Protein AF-A0A655AQV6-F1 (afdb_monomer_lite)

Sequence (63 aa):
MFAGYAAVEAYLPSQRVAVAVAVTYAPEAFDDQGNYRNQADILFRKIGAEVAPNDAPPMPPGR

Foldseek 3Di:
DPAFKDKDWDADVVVRDIDIDMDGHDPVQADPVRDHDRVNVVVQQVVQCVVPVVPGDDDDPPD

Secondary structure (DSSP, 8-state):
--SSEEEEEEEETTTTEEEEEEEE--GGGS-TTS----HHHHHHHHHHHHH-GGGPPPPPTT-

Structure (mmCIF, N/CA/C/O backbone):
data_AF-A0A655AQV6-F1
#
_entry.id   AF-A0A655AQV6-F1
#
loop_
_atom_site.group_PDB
_atom_site.id
_atom_site.type_symbol
_atom_site.label_atom_id
_atom_site.label_alt_id
_atom_site.label_comp_id
_atom_site.label_asym_id
_atom_site.label_entity_id
_atom_site.label_seq_id
_atom_site.pdbx_PDB_ins_code
_atom_site.Cartn_x
_atom_site.Cartn_y
_atom_site.Cartn_z
_atom_site.occupancy
_atom_site.B_iso_or_equiv
_atom_site.auth_seq_id
_atom_site.auth_comp_id
_atom_site.auth_asym_id
_atom_site.auth_atom_id
_atom_site.pdbx_PDB_model_num
ATOM 1 N N . MET A 1 1 ? 7.921 10.835 -6.844 1.00 47.03 1 MET A N 1
ATOM 2 C CA . MET A 1 1 ? 8.255 9.462 -6.413 1.00 47.03 1 MET A CA 1
ATOM 3 C C . MET A 1 1 ? 9.768 9.360 -6.316 1.00 47.03 1 MET A C 1
ATOM 5 O O . MET A 1 1 ? 10.432 9.808 -7.239 1.00 47.03 1 MET A O 1
ATOM 9 N N . PHE A 1 2 ? 10.310 8.802 -5.237 1.00 45.31 2 PHE A N 1
ATOM 10 C CA . PHE A 1 2 ? 11.689 8.313 -5.241 1.00 45.31 2 PHE A CA 1
ATOM 11 C C . PHE A 1 2 ? 11.626 6.801 -5.535 1.00 45.31 2 PHE A C 1
ATOM 13 O O . PHE A 1 2 ? 11.068 6.061 -4.739 1.00 45.31 2 PHE A O 1
ATOM 20 N N . ALA A 1 3 ? 12.145 6.359 -6.685 1.00 64.31 3 ALA A N 1
ATOM 21 C CA . ALA A 1 3 ? 12.620 4.986 -6.930 1.00 64.31 3 ALA A CA 1
ATOM 22 C C . ALA A 1 3 ? 11.646 3.788 -6.741 1.00 64.31 3 ALA A C 1
ATOM 24 O O . ALA A 1 3 ? 11.858 2.953 -5.870 1.00 64.31 3 ALA A O 1
ATOM 25 N N . GLY A 1 4 ? 10.635 3.614 -7.602 1.00 86.88 4 GLY A N 1
ATOM 26 C CA . GLY A 1 4 ? 10.057 2.272 -7.821 1.00 86.88 4 GLY A CA 1
ATOM 27 C C . GLY A 1 4 ? 9.252 1.639 -6.671 1.00 86.88 4 GLY A C 1
ATOM 28 O O . GLY A 1 4 ? 9.069 0.428 -6.680 1.00 86.88 4 GLY A O 1
ATOM 29 N N . TYR A 1 5 ? 8.737 2.405 -5.703 1.00 92.62 5 TYR A N 1
ATOM 30 C CA . TYR A 1 5 ? 7.809 1.917 -4.676 1.00 92.62 5 TYR A CA 1
ATOM 31 C C . TYR A 1 5 ? 6.621 2.863 -4.400 1.00 92.62 5 TYR A C 1
ATOM 33 O O . TYR A 1 5 ? 6.654 4.051 -4.727 1.00 92.62 5 TYR A O 1
ATOM 41 N N . ALA A 1 6 ? 5.567 2.338 -3.770 1.00 93.25 6 ALA A N 1
ATOM 42 C CA . ALA A 1 6 ? 4.506 3.122 -3.131 1.00 93.25 6 ALA A CA 1
ATOM 43 C C . ALA A 1 6 ? 4.136 2.511 -1.776 1.00 93.25 6 ALA A C 1
ATOM 45 O O . ALA A 1 6 ? 4.258 1.301 -1.590 1.00 93.25 6 ALA A O 1
ATOM 46 N N . ALA A 1 7 ? 3.668 3.340 -0.844 1.00 95.19 7 ALA A N 1
ATOM 47 C CA . ALA A 1 7 ? 3.249 2.890 0.476 1.00 95.19 7 ALA A CA 1
ATOM 48 C C . ALA A 1 7 ? 1.974 3.601 0.945 1.00 95.19 7 ALA A C 1
ATOM 50 O O . ALA A 1 7 ? 1.714 4.742 0.555 1.00 95.19 7 ALA A O 1
ATOM 51 N N . VAL A 1 8 ? 1.190 2.905 1.767 1.00 95.62 8 VAL A N 1
ATOM 52 C CA . VAL A 1 8 ? -0.001 3.409 2.461 1.00 95.62 8 VAL A CA 1
ATOM 53 C C . VAL A 1 8 ? 0.005 2.855 3.880 1.00 95.62 8 VAL A C 1
ATOM 55 O O . VAL A 1 8 ? 0.237 1.664 4.078 1.00 95.62 8 VAL A O 1
ATOM 58 N N . GLU A 1 9 ? -0.297 3.707 4.853 1.00 96.88 9 GLU A N 1
ATOM 59 C CA . GLU A 1 9 ? -0.455 3.326 6.254 1.00 96.88 9 GLU A CA 1
ATOM 60 C C . GLU A 1 9 ? -1.747 3.931 6.799 1.00 96.88 9 GLU A C 1
ATOM 62 O O . GLU A 1 9 ? -2.051 5.100 6.549 1.00 96.88 9 GLU A O 1
ATOM 67 N N . ALA A 1 10 ? -2.516 3.134 7.536 1.00 96.88 10 ALA A N 1
AT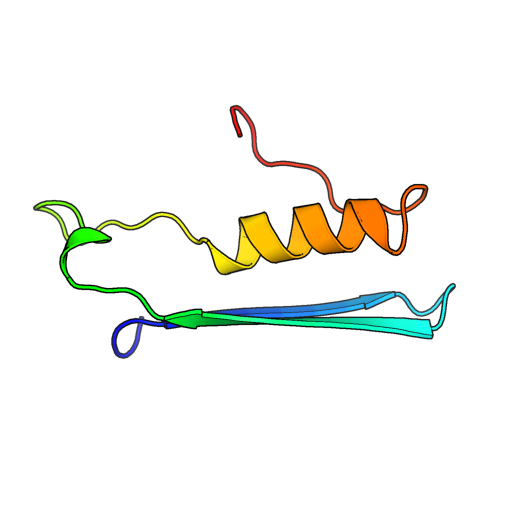OM 68 C CA . ALA A 1 10 ? -3.736 3.582 8.189 1.00 96.88 10 ALA A CA 1
ATOM 69 C C . ALA A 1 10 ? -3.975 2.829 9.499 1.00 96.88 10 ALA A C 1
ATOM 71 O O . ALA A 1 10 ? -3.631 1.655 9.646 1.00 96.88 10 ALA A O 1
ATOM 72 N N . TYR A 1 11 ? -4.625 3.512 10.437 1.00 97.81 11 TYR A N 1
ATOM 73 C CA . TYR A 1 11 ? -5.041 2.959 11.717 1.00 97.81 11 TYR A CA 1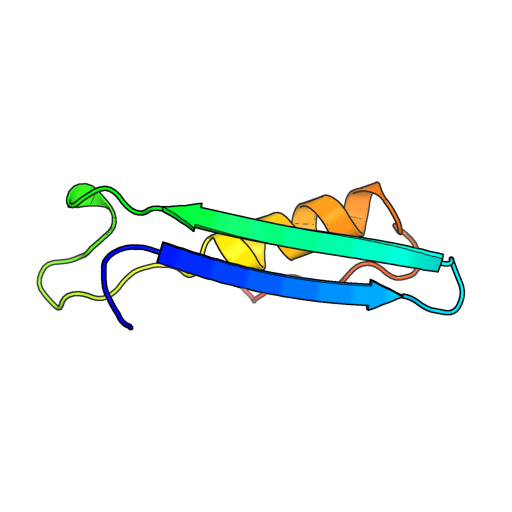
ATOM 74 C C . TYR A 1 11 ? -6.517 3.275 11.956 1.00 97.81 11 TYR A C 1
ATOM 76 O O . TYR A 1 11 ? -6.927 4.425 11.806 1.00 97.81 11 TYR A O 1
ATOM 84 N N . LEU A 1 12 ? -7.299 2.260 12.330 1.00 97.94 12 LEU A N 1
ATOM 85 C CA . LEU A 1 12 ? -8.711 2.352 12.694 1.00 97.94 12 LEU A CA 1
ATOM 86 C C . LEU A 1 12 ? -8.846 2.230 14.223 1.00 97.94 12 LEU A C 1
ATOM 88 O O . LEU A 1 12 ? -8.844 1.113 14.751 1.00 97.94 12 LEU A O 1
ATOM 92 N N . PRO A 1 13 ? -8.975 3.348 14.966 1.00 97.94 13 PRO A N 1
ATOM 93 C CA . PRO A 1 13 ? -8.914 3.320 16.427 1.00 97.94 13 PRO A CA 1
ATOM 94 C C . PRO A 1 13 ? -10.065 2.557 17.087 1.00 97.94 13 PRO A C 1
ATOM 96 O O . PRO A 1 13 ? -9.846 1.896 18.100 1.00 97.94 13 PRO A O 1
ATOM 99 N N . SER A 1 14 ? -11.272 2.623 16.512 1.00 97.62 14 SER A N 1
ATOM 100 C CA . SER A 1 14 ? -12.474 1.955 17.037 1.00 97.62 14 SER A CA 1
ATOM 101 C C . SER A 1 14 ? -12.316 0.436 17.121 1.00 97.62 14 SER A C 1
ATOM 103 O O . SER A 1 14 ? -12.899 -0.186 18.005 1.00 97.62 14 SER A O 1
ATOM 105 N N . GLN A 1 15 ? -11.493 -0.144 16.244 1.00 97.44 15 GLN A N 1
ATOM 106 C CA . GLN A 1 15 ? -11.244 -1.585 16.174 1.00 97.44 15 GLN A CA 1
ATOM 107 C C . GLN A 1 15 ? -9.796 -1.973 16.514 1.00 97.44 15 GLN A C 1
ATOM 109 O O . GLN A 1 15 ? -9.476 -3.155 16.579 1.00 97.44 15 GLN A O 1
ATOM 114 N N . ARG A 1 16 ? -8.914 -0.992 16.761 1.00 97.62 16 ARG A N 1
ATOM 115 C CA . ARG A 1 16 ? -7.470 -1.182 17.006 1.00 97.62 16 ARG A CA 1
ATOM 116 C C . ARG A 1 16 ? -6.760 -1.949 15.884 1.00 97.62 16 ARG A C 1
ATOM 118 O O . ARG A 1 16 ? -5.820 -2.699 16.137 1.00 97.62 16 ARG A O 1
ATOM 125 N N . VAL A 1 17 ? -7.196 -1.740 14.645 1.00 97.56 17 VAL A N 1
ATOM 126 C CA . VAL A 1 17 ? -6.614 -2.370 13.455 1.00 97.56 17 VAL A CA 1
ATOM 127 C C . VAL A 1 17 ? -5.670 -1.388 12.776 1.00 97.56 17 VAL A C 1
ATOM 129 O O . VAL A 1 17 ? -6.050 -0.250 12.510 1.00 97.56 17 VAL A O 1
ATOM 132 N N . ALA A 1 18 ? -4.451 -1.828 12.473 1.00 97.81 18 ALA A N 1
ATOM 133 C CA . ALA A 1 18 ? -3.500 -1.086 11.655 1.00 97.81 18 ALA A CA 1
ATOM 134 C C . ALA A 1 18 ? -3.208 -1.866 10.372 1.00 97.81 18 ALA A C 1
ATOM 136 O O . ALA A 1 18 ? -3.004 -3.079 10.414 1.00 97.81 18 ALA A O 1
ATOM 137 N N . VAL A 1 19 ? -3.162 -1.163 9.244 1.00 97.94 19 VAL A N 1
ATOM 138 C CA . VAL A 1 19 ? -2.770 -1.719 7.949 1.00 97.94 19 VAL A CA 1
ATOM 139 C C . VAL A 1 19 ? -1.652 -0.856 7.385 1.00 97.94 19 VAL A C 1
ATOM 141 O O . VAL A 1 19 ? -1.827 0.346 7.194 1.00 97.94 19 VAL A O 1
ATOM 144 N N . ALA A 1 20 ? -0.515 -1.484 7.106 1.00 97.88 20 ALA A N 1
ATOM 145 C CA . ALA A 1 20 ? 0.618 -0.880 6.422 1.00 97.88 20 ALA A CA 1
ATOM 146 C C . ALA A 1 20 ? 0.936 -1.720 5.184 1.00 97.88 20 ALA A C 1
ATOM 148 O O . ALA A 1 20 ? 1.126 -2.933 5.277 1.00 97.88 20 ALA A O 1
ATOM 149 N N . VAL A 1 21 ? 0.960 -1.079 4.020 1.00 97.69 21 VAL A N 1
ATOM 150 C CA . VAL A 1 21 ? 1.220 -1.716 2.730 1.00 97.69 21 VAL A CA 1
ATOM 151 C C . VAL A 1 21 ? 2.367 -0.989 2.059 1.00 97.69 21 VAL A C 1
ATOM 153 O O . VAL A 1 21 ? 2.319 0.227 1.896 1.00 97.69 21 VAL A O 1
ATOM 156 N N . ALA A 1 22 ? 3.357 -1.749 1.603 1.00 96.19 22 ALA A N 1
ATOM 157 C CA . ALA A 1 22 ? 4.387 -1.283 0.692 1.00 96.19 22 ALA A CA 1
ATOM 158 C C . ALA A 1 22 ? 4.382 -2.171 -0.553 1.00 96.19 22 ALA A C 1
ATOM 160 O O . ALA A 1 22 ? 4.307 -3.395 -0.457 1.00 96.19 22 ALA A O 1
ATOM 161 N N . VAL A 1 23 ? 4.461 -1.546 -1.722 1.00 94.81 23 VAL A N 1
ATOM 162 C CA . VAL A 1 23 ? 4.606 -2.227 -3.010 1.00 94.81 23 VAL A CA 1
ATOM 163 C C . VAL A 1 23 ? 5.851 -1.716 -3.704 1.00 94.81 23 VAL A C 1
ATOM 165 O O . VAL A 1 23 ? 6.161 -0.527 -3.626 1.00 94.81 23 VAL A O 1
ATOM 168 N N . THR A 1 24 ? 6.529 -2.601 -4.418 1.00 94.62 24 THR A N 1
ATOM 169 C CA . THR A 1 24 ? 7.591 -2.256 -5.360 1.00 94.62 24 THR A CA 1
ATOM 170 C C . THR A 1 24 ? 7.096 -2.466 -6.786 1.00 94.62 24 THR A C 1
ATOM 172 O O . THR A 1 24 ? 6.204 -3.277 -7.043 1.00 94.62 24 THR A O 1
ATOM 175 N N . TYR A 1 25 ? 7.650 -1.700 -7.716 1.00 93.06 25 TYR A N 1
ATOM 176 C CA . TYR A 1 25 ? 7.270 -1.694 -9.119 1.00 93.06 25 TYR A CA 1
ATOM 177 C C . TYR A 1 25 ? 8.427 -2.202 -9.969 1.00 93.06 25 TYR A C 1
ATOM 179 O O . TYR A 1 25 ? 9.546 -1.694 -9.881 1.00 93.06 25 TYR A O 1
ATOM 187 N N . ALA A 1 26 ? 8.130 -3.189 -10.809 1.00 93.19 26 ALA A N 1
ATOM 188 C CA . ALA A 1 26 ? 8.994 -3.554 -11.920 1.00 93.19 26 ALA A CA 1
ATOM 189 C C . ALA A 1 26 ? 8.904 -2.481 -13.029 1.00 93.19 26 ALA A C 1
ATOM 191 O O . ALA A 1 26 ? 7.924 -1.724 -13.051 1.00 93.19 26 ALA A O 1
ATOM 192 N N . PRO A 1 27 ? 9.889 -2.388 -13.942 1.00 9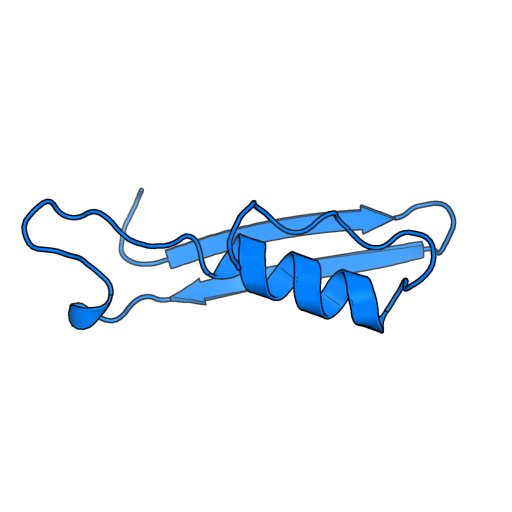1.19 27 PRO A N 1
ATOM 193 C CA . PRO A 1 27 ? 9.865 -1.415 -15.036 1.00 91.19 27 PRO A CA 1
ATOM 194 C C . PRO A 1 27 ? 8.571 -1.439 -15.864 1.00 91.19 27 PRO A C 1
ATOM 196 O O . PRO A 1 27 ? 8.087 -0.392 -16.276 1.00 91.19 27 PRO A O 1
ATOM 199 N N . GLU A 1 28 ? 7.955 -2.609 -16.035 1.00 93.19 28 GLU A N 1
ATOM 200 C CA . GLU A 1 28 ? 6.730 -2.816 -16.818 1.00 93.19 28 GLU A CA 1
ATOM 201 C C . GLU A 1 28 ? 5.475 -2.209 -16.166 1.00 93.19 28 GLU A C 1
ATOM 203 O O . GLU A 1 28 ? 4.409 -2.166 -16.777 1.00 93.19 28 GLU A O 1
ATOM 208 N N . ALA A 1 29 ? 5.567 -1.757 -14.912 1.00 92.50 29 ALA A N 1
AT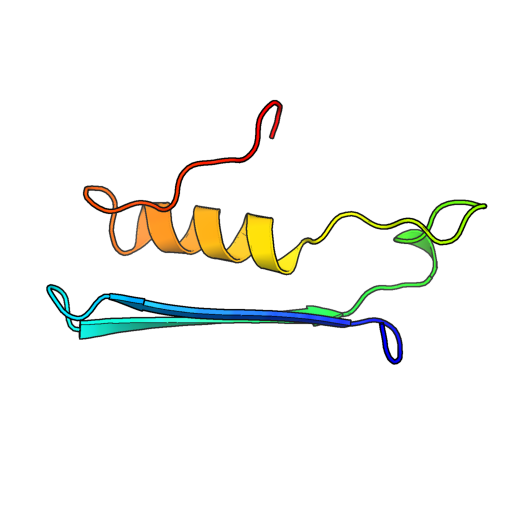OM 209 C CA . ALA A 1 29 ? 4.467 -1.075 -14.236 1.00 92.50 29 ALA A CA 1
ATOM 210 C C . ALA A 1 29 ? 4.286 0.384 -14.687 1.00 92.50 29 ALA A C 1
ATOM 212 O O . ALA A 1 29 ? 3.260 0.991 -14.359 1.00 92.50 29 ALA A O 1
ATOM 213 N N . PHE A 1 30 ? 5.282 0.936 -15.382 1.00 92.00 30 PHE A N 1
ATOM 214 C CA . PHE A 1 30 ? 5.292 2.302 -15.884 1.00 92.00 30 PHE A CA 1
ATOM 215 C C . PHE A 1 30 ? 4.912 2.314 -17.365 1.00 92.00 30 PHE A C 1
ATOM 217 O O . PHE A 1 30 ? 5.401 1.495 -18.140 1.00 92.00 30 PHE A O 1
ATOM 224 N N . ASP A 1 31 ? 4.040 3.241 -17.758 1.00 92.44 31 ASP A N 1
ATOM 225 C CA . ASP A 1 31 ? 3.783 3.515 -19.174 1.00 92.44 31 ASP A CA 1
ATOM 226 C C . ASP A 1 31 ? 4.886 4.399 -19.791 1.00 92.44 31 ASP A C 1
ATOM 228 O O . ASP A 1 31 ? 5.811 4.842 -19.105 1.00 92.44 31 ASP A O 1
ATOM 232 N N . ASP A 1 32 ? 4.777 4.695 -21.089 1.00 94.25 32 ASP A N 1
ATOM 233 C CA . ASP A 1 32 ? 5.763 5.498 -21.832 1.00 94.25 32 ASP A CA 1
ATOM 234 C C . ASP A 1 32 ? 5.922 6.939 -21.304 1.00 94.25 32 ASP A C 1
ATOM 236 O O . ASP A 1 32 ? 6.878 7.634 -21.648 1.00 94.25 32 ASP A O 1
ATOM 240 N N . GLN A 1 33 ? 4.989 7.409 -20.473 1.00 92.44 33 GLN A N 1
ATOM 241 C CA . GLN A 1 33 ? 5.033 8.720 -19.822 1.00 92.44 33 GLN A CA 1
ATOM 242 C C . GLN A 1 33 ? 5.509 8.628 -18.363 1.00 92.44 33 GLN A C 1
ATOM 244 O O . GLN A 1 33 ? 5.595 9.645 -17.674 1.00 92.44 33 GLN A O 1
ATOM 249 N N . GLY A 1 34 ? 5.825 7.423 -17.879 1.00 88.19 34 GLY A N 1
ATOM 250 C CA . GLY A 1 34 ? 6.202 7.163 -16.495 1.00 88.19 34 GLY A CA 1
ATOM 251 C C . GLY A 1 34 ? 5.018 7.148 -15.526 1.00 88.19 34 GLY A C 1
ATOM 252 O O . GLY A 1 34 ? 5.231 7.164 -14.310 1.00 88.19 34 GLY A O 1
ATOM 253 N N . ASN A 1 35 ? 3.776 7.117 -16.018 1.00 90.00 35 ASN A N 1
ATOM 254 C CA . ASN A 1 35 ? 2.622 6.947 -15.147 1.00 90.00 35 ASN A CA 1
ATOM 255 C C . ASN A 1 35 ? 2.534 5.498 -14.682 1.00 90.00 35 ASN A C 1
ATOM 257 O O . ASN A 1 35 ? 2.864 4.556 -15.397 1.00 90.00 35 ASN A O 1
ATOM 261 N N . TYR A 1 36 ? 2.006 5.323 -13.479 1.00 89.50 36 TYR A N 1
ATOM 262 C CA . TYR A 1 36 ? 1.765 4.022 -12.881 1.00 89.50 36 TYR A CA 1
ATOM 263 C C . TYR A 1 36 ? 0.463 4.064 -12.085 1.00 89.50 36 TYR A C 1
ATOM 265 O O . TYR A 1 36 ? -0.037 5.121 -11.687 1.00 89.50 36 TYR A O 1
ATOM 273 N N . ARG A 1 37 ? -0.106 2.890 -11.820 1.00 90.38 37 ARG A N 1
ATOM 274 C CA . ARG A 1 37 ? -1.243 2.764 -10.903 1.00 90.38 37 ARG A CA 1
ATOM 275 C C . ARG A 1 37 ? -0.712 2.612 -9.487 1.00 90.38 37 ARG A C 1
ATOM 277 O O . ARG A 1 37 ? 0.113 1.739 -9.246 1.00 90.38 37 ARG A O 1
ATOM 284 N N . ASN A 1 38 ? -1.219 3.408 -8.546 1.00 91.81 38 ASN A N 1
ATOM 285 C CA . ASN A 1 38 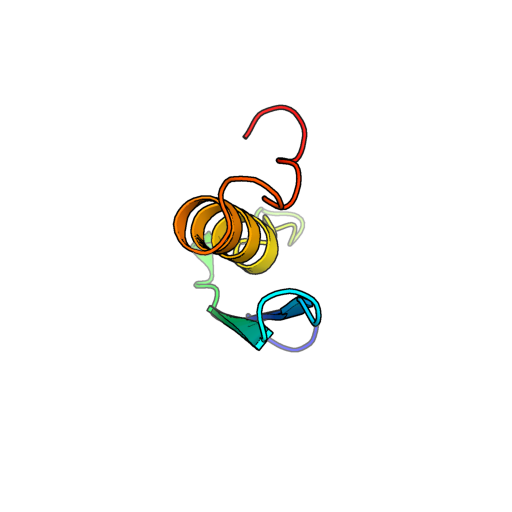? -0.873 3.250 -7.135 1.00 91.81 38 ASN A CA 1
ATOM 286 C C . ASN A 1 38 ? -1.478 1.948 -6.572 1.00 91.81 38 ASN A C 1
ATOM 288 O O . ASN A 1 38 ? -2.623 1.929 -6.123 1.00 91.81 38 ASN A O 1
ATOM 292 N N . GLN A 1 39 ? -0.715 0.856 -6.619 1.00 93.81 39 GLN A N 1
ATOM 293 C CA . GLN A 1 39 ? -1.161 -0.462 -6.163 1.00 93.81 39 GLN A CA 1
ATOM 294 C C . GLN A 1 39 ? -1.251 -0.561 -4.637 1.00 93.81 39 GLN A C 1
ATOM 2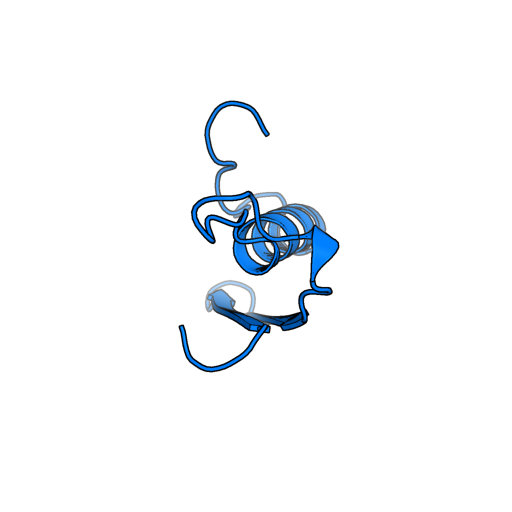96 O O . GLN A 1 39 ? -2.067 -1.332 -4.138 1.00 93.81 39 GLN A O 1
ATOM 301 N N . ALA A 1 40 ? -0.478 0.241 -3.892 1.00 95.56 40 ALA A N 1
ATOM 302 C CA . ALA A 1 40 ? -0.571 0.271 -2.432 1.00 95.56 40 ALA A CA 1
ATOM 303 C C . ALA A 1 40 ? -1.961 0.734 -1.969 1.00 95.56 40 ALA A C 1
ATOM 305 O O . ALA A 1 40 ? -2.524 0.128 -1.064 1.00 95.56 40 ALA A O 1
ATOM 306 N N . ASP A 1 41 ? -2.551 1.732 -2.639 1.00 94.94 41 ASP A N 1
ATOM 307 C CA . ASP A 1 41 ? -3.925 2.186 -2.369 1.00 94.94 41 ASP A CA 1
ATOM 308 C C . ASP A 1 41 ? -4.957 1.076 -2.630 1.00 94.94 41 ASP A C 1
ATOM 310 O O . ASP A 1 41 ? -5.815 0.816 -1.792 1.00 94.94 41 ASP A O 1
ATOM 314 N N . ILE A 1 42 ? -4.843 0.357 -3.750 1.00 95.50 42 ILE A N 1
ATOM 315 C CA . ILE A 1 42 ? -5.778 -0.729 -4.087 1.00 95.50 42 ILE A CA 1
ATOM 316 C C . ILE A 1 42 ? -5.676 -1.893 -3.102 1.00 95.50 42 ILE A C 1
ATOM 318 O O . ILE A 1 42 ? -6.698 -2.400 -2.641 1.00 95.50 42 ILE A O 1
ATOM 322 N N . LEU A 1 43 ? -4.457 -2.316 -2.766 1.00 96.50 43 LEU A N 1
ATOM 323 C CA . LEU A 1 43 ? -4.236 -3.390 -1.800 1.00 96.50 43 LEU A CA 1
ATOM 324 C C . LEU A 1 43 ? -4.705 -2.996 -0.402 1.00 96.50 43 LEU A C 1
ATOM 326 O O . LEU A 1 43 ? -5.394 -3.787 0.234 1.00 96.50 43 LEU A O 1
ATOM 330 N N . PHE A 1 44 ? -4.410 -1.774 0.046 1.00 97.44 44 PHE A N 1
ATOM 331 C CA . PHE A 1 44 ? -4.897 -1.253 1.321 1.00 97.44 44 PHE A CA 1
ATOM 332 C C . PHE A 1 44 ? -6.422 -1.354 1.428 1.00 97.44 44 PHE A C 1
ATOM 334 O O . PHE A 1 44 ? -6.929 -1.858 2.427 1.00 97.44 44 PHE A O 1
ATOM 341 N N . ARG A 1 45 ? -7.159 -0.933 0.394 1.00 97.25 45 ARG A N 1
ATOM 342 C CA . ARG A 1 45 ? -8.630 -0.960 0.409 1.00 97.25 45 ARG A CA 1
ATOM 343 C C . ARG A 1 45 ? -9.182 -2.383 0.397 1.00 97.25 45 ARG A C 1
ATOM 345 O O . ARG A 1 45 ? -10.112 -2.667 1.143 1.00 97.25 45 ARG A O 1
ATOM 352 N N . LYS A 1 46 ? -8.579 -3.292 -0.379 1.00 97.19 46 LYS A N 1
ATOM 353 C CA . LYS A 1 46 ? -8.955 -4.717 -0.381 1.00 97.19 46 LYS A CA 1
ATOM 354 C C . LYS A 1 46 ? -8.698 -5.383 0.969 1.00 97.19 46 LYS A C 1
ATOM 356 O O . LYS A 1 46 ? -9.559 -6.100 1.459 1.00 97.19 46 LYS A O 1
ATOM 361 N N . ILE A 1 47 ? -7.547 -5.112 1.585 1.00 98.00 47 ILE A N 1
ATOM 362 C CA . ILE A 1 47 ? -7.231 -5.599 2.932 1.00 98.00 47 ILE A CA 1
ATOM 363 C C . ILE A 1 47 ? -8.220 -5.006 3.936 1.00 98.00 47 ILE A C 1
ATOM 365 O O . ILE A 1 47 ? -8.800 -5.748 4.717 1.00 98.00 47 ILE A O 1
ATOM 369 N N . GLY A 1 48 ? -8.462 -3.694 3.880 1.00 97.25 48 GLY A N 1
ATOM 370 C CA . GLY A 1 48 ? -9.415 -2.992 4.738 1.00 97.25 48 GLY A CA 1
ATOM 371 C C . GLY A 1 48 ? -10.833 -3.559 4.653 1.00 97.25 48 GLY A C 1
ATOM 372 O O . GLY A 1 48 ? -11.476 -3.723 5.683 1.00 97.25 48 GLY A O 1
ATOM 373 N N . ALA A 1 49 ? -11.291 -3.918 3.452 1.00 97.44 49 ALA A N 1
ATOM 374 C CA . ALA A 1 49 ? -12.586 -4.560 3.247 1.00 97.44 49 ALA A CA 1
ATOM 375 C C . ALA A 1 49 ? -12.683 -5.948 3.896 1.00 97.44 49 ALA A C 1
ATOM 377 O O . ALA A 1 49 ? -13.758 -6.321 4.354 1.00 97.44 49 ALA A O 1
ATOM 378 N N . GLU A 1 50 ? -11.575 -6.686 3.974 1.00 97.62 50 GLU A N 1
ATOM 379 C CA . GLU A 1 50 ? -11.551 -8.004 4.609 1.00 97.62 50 GLU A CA 1
ATOM 380 C C . GLU A 1 50 ? -11.438 -7.912 6.136 1.00 97.62 50 GLU A C 1
ATOM 382 O O . GLU A 1 50 ? -12.135 -8.613 6.865 1.00 97.62 50 GLU A O 1
ATOM 387 N N . VAL A 1 51 ? -10.576 -7.027 6.646 1.00 97.00 51 VAL A N 1
ATOM 388 C CA . VAL A 1 51 ? -10.295 -6.941 8.091 1.00 97.00 51 VAL A CA 1
ATOM 389 C C . VAL A 1 51 ? -11.279 -6.053 8.855 1.00 97.00 51 VAL A C 1
ATOM 391 O O . VAL A 1 51 ? -11.389 -6.179 10.071 1.00 97.00 51 VAL A O 1
ATOM 394 N N . ALA A 1 52 ? -11.979 -5.149 8.165 1.00 97.25 52 ALA A N 1
ATOM 395 C CA . ALA A 1 52 ? -12.953 -4.225 8.741 1.00 97.25 52 ALA A CA 1
ATOM 396 C C . ALA A 1 52 ? -14.133 -3.989 7.768 1.00 97.25 52 ALA A C 1
ATOM 398 O O . ALA A 1 52 ? -14.344 -2.863 7.321 1.00 97.25 52 ALA A O 1
ATOM 399 N N . PRO A 1 53 ? -14.943 -5.017 7.441 1.00 95.94 53 PRO A N 1
ATOM 400 C CA . PRO A 1 53 ? -15.944 -4.957 6.365 1.00 95.94 53 PRO A CA 1
ATOM 401 C C . PRO A 1 53 ? -17.012 -3.867 6.537 1.00 95.94 53 PRO A C 1
ATOM 403 O O . PRO A 1 53 ? -17.500 -3.323 5.550 1.00 95.94 53 PRO A O 1
ATOM 406 N N . ASN A 1 54 ? -17.355 -3.512 7.778 1.00 97.12 54 ASN A N 1
ATOM 407 C CA . ASN A 1 54 ? -18.330 -2.453 8.068 1.00 97.12 54 ASN A CA 1
ATOM 408 C C . ASN A 1 54 ? -17.731 -1.037 8.008 1.00 97.12 54 ASN A C 1
ATOM 410 O O . ASN A 1 54 ? -18.477 -0.070 7.903 1.00 97.12 54 ASN A O 1
ATOM 414 N N . ASP A 1 55 ? -16.402 -0.922 8.063 1.00 96.94 55 ASP A N 1
ATOM 415 C CA . ASP A 1 55 ? -15.637 0.332 8.027 1.00 96.94 55 ASP A CA 1
ATOM 416 C C . ASP A 1 55 ? -14.645 0.324 6.844 1.00 96.94 55 ASP A C 1
ATOM 418 O O . ASP A 1 55 ? -13.573 0.936 6.884 1.00 96.94 55 ASP A O 1
ATOM 422 N N . ALA A 1 56 ? -14.987 -0.419 5.787 1.00 96.38 56 ALA A N 1
ATOM 423 C CA . ALA A 1 56 ? -14.112 -0.648 4.651 1.00 96.38 56 ALA A CA 1
ATOM 424 C C . ALA A 1 56 ? -13.789 0.676 3.930 1.00 96.38 56 ALA A C 1
ATOM 426 O O . ALA A 1 56 ? -14.701 1.443 3.597 1.00 96.38 56 ALA A O 1
ATOM 427 N N . PRO A 1 57 ? -12.511 0.951 3.613 1.00 94.75 57 PRO A N 1
ATOM 428 C CA . PRO A 1 57 ? -12.150 2.093 2.782 1.00 94.75 57 PRO A CA 1
ATOM 429 C C . PRO A 1 57 ? -12.841 2.027 1.399 1.00 94.75 57 PRO A C 1
ATOM 431 O O . PRO A 1 57 ? -12.812 0.976 0.757 1.00 94.75 57 PRO A O 1
ATOM 434 N N . PRO A 1 58 ? -13.414 3.130 0.875 1.00 94.06 58 PRO A N 1
ATOM 435 C CA . PRO A 1 58 ? -14.195 3.102 -0.369 1.00 94.06 58 PRO A CA 1
ATOM 436 C C . PRO A 1 58 ? -13.319 2.828 -1.599 1.00 94.06 58 PRO A C 1
ATOM 438 O O . PRO A 1 58 ? -12.235 3.384 -1.702 1.00 94.06 58 PRO A O 1
ATOM 441 N N . MET A 1 59 ? -13.755 2.034 -2.576 1.00 92.31 59 MET A N 1
ATOM 442 C CA . MET A 1 59 ? -12.949 1.795 -3.787 1.00 92.31 59 MET A CA 1
ATOM 443 C C . MET A 1 59 ? -12.937 3.011 -4.736 1.00 92.31 59 MET A C 1
ATOM 445 O O . MET A 1 59 ? -13.963 3.682 -4.877 1.00 92.31 59 MET A O 1
ATOM 449 N N . PRO A 1 60 ? -11.812 3.312 -5.421 1.00 85.50 60 PRO A N 1
ATOM 450 C CA . PRO A 1 60 ? -11.793 4.312 -6.482 1.00 85.50 60 PRO A CA 1
ATOM 451 C C . PRO A 1 60 ? -12.723 3.891 -7.631 1.00 85.50 60 PRO A C 1
ATOM 453 O O . PRO A 1 60 ? -12.831 2.695 -7.908 1.00 85.50 60 PRO A O 1
ATOM 456 N N . PRO A 1 61 ? -13.346 4.839 -8.353 1.00 83.62 61 PRO A N 1
ATOM 457 C CA . PRO A 1 61 ? -14.209 4.514 -9.483 1.00 83.62 61 PRO A CA 1
ATOM 458 C C . PRO A 1 61 ? -13.506 3.622 -10.519 1.00 83.62 61 PRO A C 1
ATOM 460 O O . PRO A 1 61 ? -12.388 3.917 -10.946 1.00 83.62 61 PRO A O 1
ATOM 463 N N . GLY A 1 62 ? -14.182 2.549 -10.942 1.00 78.75 62 GLY A N 1
ATOM 464 C CA . GLY A 1 62 ? -13.725 1.661 -12.017 1.00 78.75 62 GLY A CA 1
ATOM 465 C C . GLY A 1 62 ? -12.634 0.651 -11.637 1.00 78.75 62 GLY A C 1
ATOM 466 O O . GLY A 1 62 ? -11.840 0.292 -12.509 1.00 78.75 62 GLY A O 1
ATOM 467 N N . ARG A 1 63 ? -12.552 0.211 -10.373 1.00 59.25 63 ARG A N 1
ATOM 468 C CA . ARG A 1 63 ? -11.565 -0.778 -9.900 1.00 59.25 63 ARG A CA 1
ATOM 469 C C . ARG A 1 63 ? -12.123 -1.796 -8.920 1.00 59.25 63 ARG A C 1
ATOM 471 O O . ARG A 1 63 ? -13.053 -1.436 -8.171 1.00 59.25 63 ARG A O 1
#

Organism: Mycobacterium tuberculosis (NCBI:txid1773)

pLDDT: mean 91.85, std 10.75, range [45.31, 98.0]

Radius of gyration: 13.45 Å; chains: 1; bounding box: 31×18×39 Å